Protein AF-A0A645HDS2-F1 (afdb_monomer)

InterPro domains:
  IPR027417 P-loop containing nucleoside triphosphate hydrolase [G3DSA:3.40.50.300] (1-59)
  IPR027417 P-loop containing nucleoside triphosphate hydrolase [SSF52540] (1-52)
  IPR050086 Methionine import ATP-binding protein MetN-like [PTHR43166] (1-50)

pLDDT: mean 85.88, std 17.41, range [39.0, 96.69]

Foldseek 3Di:
DDDDDPPLVVCLPPDQKDFDDDPRDGQDIDGSCCLQPPNDDPVSVVVNVVVVPDPDPDDDD

Organism: NCBI:txid1076179

Solvent-accessible surface area (backbone atoms only — not comparable to full-atom values): 4150 Å² total; per-residue (Å²): 140,87,85,89,78,90,54,60,73,58,51,54,75,72,44,80,61,42,76,43,70,54,97,95,36,81,76,48,74,42,42,36,66,45,55,75,77,58,50,82,49,71,66,57,48,56,53,54,55,70,68,70,77,59,92,66,90,78,77,91,133

Secondary structure (DSSP, 8-state):
-----S-HHHHHHH-S-EEEEETTEEEEEE-HHHHHHS--SHHHHHHHHH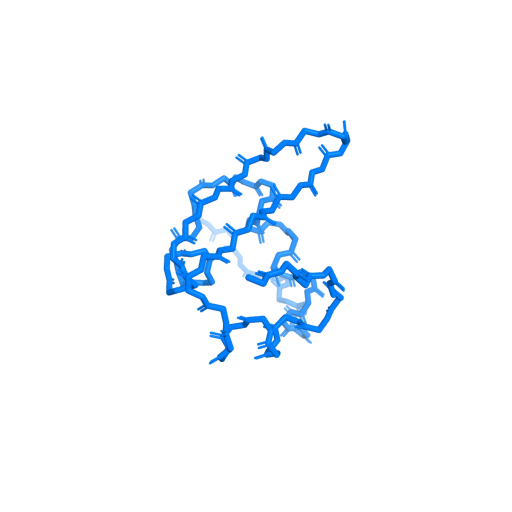HSS--------

Mean predicted aligned error: 6.22 Å
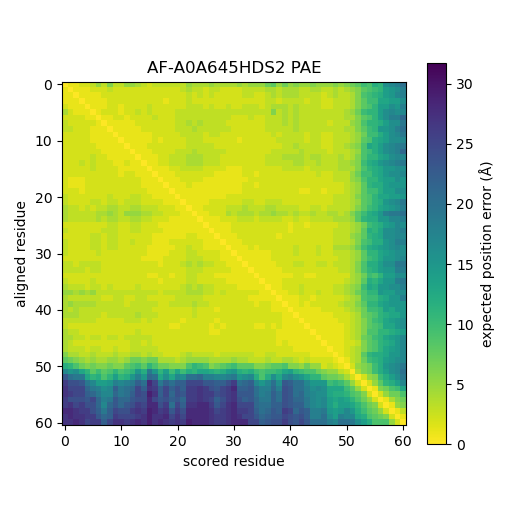
Sequence (61 aa):
MIIVTHELNFAKNVSNRIIFMDQGKIIEEGVPDTIFNTPQEERTKKFLKMFDGNLGYHNEN

Radius of gyration: 12.39 Å; Cα contacts (8 Å, |Δi|>4): 52; chains: 1; bounding box: 30×30×25 Å

Nearest PDB structures (foldseek):
  4u00-assembly1_A  TM=9.933E-01  e=2.669E-04  Thermus thermophilus HB8
  1b0u-assembly1_A-2  TM=8.778E-01  e=2.965E-03  Salmonella enterica subsp. enterica serovar Typhimurium
  8wdb-assembly1_D  TM=9.562E-01  e=1.5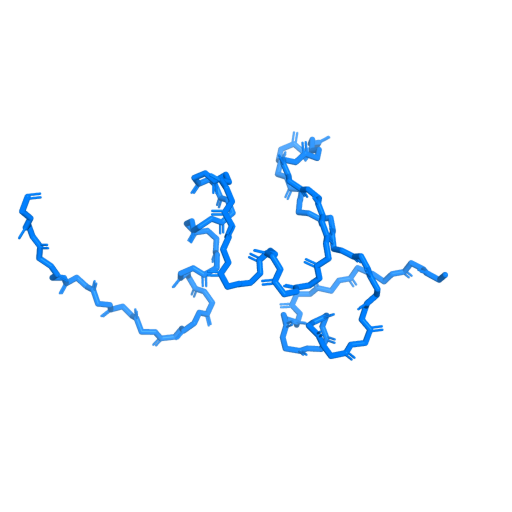12E-02  Mycobacterium tuberculosis H37Rv
  6cvl-assembly1_D  TM=9.391E-01  e=2.155E-02  Escherichia coli K-12
  4fwi-assembly1_B  TM=8.189E-01  e=1.023E-01  Caldanaerobacter subterraneus subsp. tengcongensis MB4

Structure (mmCIF, N/CA/C/O backbone):
data_AF-A0A645HDS2-F1
#
_entry.id   AF-A0A645HDS2-F1
#
loop_
_atom_site.group_PDB
_atom_site.id
_atom_site.type_symbol
_atom_site.label_atom_id
_atom_site.label_alt_id
_atom_site.label_comp_id
_atom_site.label_asym_id
_atom_site.label_e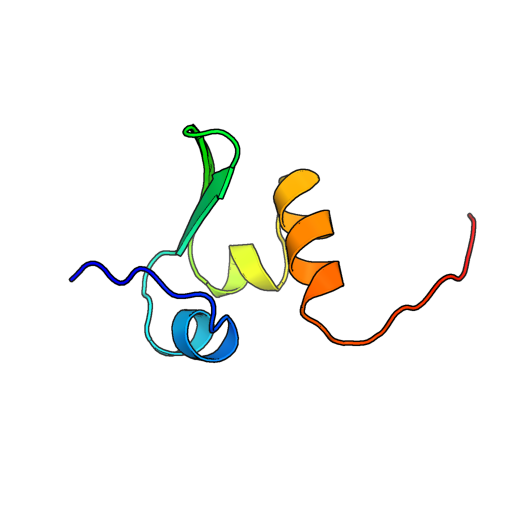ntity_id
_atom_site.label_seq_id
_atom_site.pdbx_PDB_ins_code
_atom_site.Cartn_x
_atom_site.Cartn_y
_atom_site.Cartn_z
_atom_site.occupancy
_atom_site.B_iso_or_equiv
_atom_site.auth_seq_id
_atom_site.auth_comp_id
_atom_site.auth_asym_id
_atom_site.auth_atom_id
_atom_site.pdbx_PDB_model_num
ATOM 1 N N . MET A 1 1 ? -11.482 -8.064 -11.384 1.00 92.31 1 MET A N 1
ATOM 2 C CA . MET A 1 1 ? -11.026 -8.957 -10.296 1.00 92.31 1 MET A CA 1
ATOM 3 C C . MET A 1 1 ? -10.799 -8.104 -9.062 1.00 92.31 1 MET A C 1
ATOM 5 O O . MET A 1 1 ? -10.309 -6.994 -9.219 1.00 92.31 1 MET A O 1
ATOM 9 N N . ILE A 1 2 ? -11.183 -8.581 -7.881 1.00 94.56 2 ILE A N 1
ATOM 10 C CA . ILE A 1 2 ? -10.967 -7.873 -6.614 1.00 94.56 2 ILE A CA 1
ATOM 11 C C . ILE A 1 2 ? -10.053 -8.744 -5.764 1.00 94.56 2 ILE A C 1
ATOM 13 O O . ILE A 1 2 ? -10.279 -9.948 -5.663 1.00 94.56 2 ILE A O 1
ATOM 17 N N . ILE A 1 3 ? -9.022 -8.133 -5.191 1.00 95.81 3 ILE A N 1
ATOM 18 C CA . ILE A 1 3 ? -8.077 -8.793 -4.297 1.00 95.81 3 ILE A CA 1
ATOM 19 C C . ILE A 1 3 ? -7.997 -7.956 -3.027 1.00 95.81 3 ILE A C 1
ATOM 21 O O . ILE A 1 3 ? -7.818 -6.742 -3.099 1.00 95.81 3 ILE A O 1
ATOM 25 N N . VAL A 1 4 ? -8.114 -8.613 -1.876 1.00 95.81 4 VAL A N 1
ATOM 26 C CA . VAL A 1 4 ? -7.847 -8.020 -0.564 1.00 95.81 4 VAL A CA 1
ATOM 27 C C . VAL A 1 4 ? -6.583 -8.678 -0.036 1.00 95.81 4 VAL A C 1
ATOM 29 O O . VAL A 1 4 ? -6.513 -9.903 0.035 1.00 95.81 4 VAL A O 1
ATOM 32 N N . THR A 1 5 ? -5.561 -7.882 0.266 1.00 94.06 5 THR A N 1
ATOM 33 C CA . THR A 1 5 ? -4.258 -8.397 0.690 1.00 94.06 5 THR A CA 1
ATOM 34 C C . THR A 1 5 ? -3.544 -7.422 1.618 1.00 94.06 5 THR A C 1
ATOM 36 O O . THR A 1 5 ? -3.741 -6.211 1.524 1.00 94.06 5 THR A O 1
ATOM 39 N N . HIS A 1 6 ? -2.696 -7.966 2.489 1.00 91.75 6 HIS A N 1
ATOM 40 C CA . HIS A 1 6 ? -1.736 -7.207 3.294 1.00 91.75 6 HIS A CA 1
ATOM 41 C C . HIS A 1 6 ? -0.357 -7.104 2.616 1.00 91.75 6 HIS A C 1
ATOM 43 O O . HIS A 1 6 ? 0.503 -6.358 3.073 1.00 91.75 6 HIS A O 1
ATOM 49 N N . GLU A 1 7 ? -0.156 -7.806 1.497 1.00 91.94 7 GLU A N 1
ATOM 50 C CA . GLU A 1 7 ? 1.092 -7.807 0.733 1.00 91.94 7 GLU A CA 1
ATOM 51 C C . GLU A 1 7 ? 1.130 -6.634 -0.259 1.00 91.94 7 GLU A C 1
ATOM 53 O O . GLU A 1 7 ? 0.676 -6.733 -1.405 1.00 91.94 7 GLU A O 1
ATOM 58 N N . LEU A 1 8 ? 1.684 -5.498 0.172 1.00 90.31 8 LEU A N 1
ATOM 59 C CA . LEU A 1 8 ? 1.700 -4.260 -0.618 1.00 90.31 8 LEU A CA 1
ATOM 60 C C . LEU A 1 8 ? 2.518 -4.362 -1.909 1.00 90.31 8 LEU A C 1
ATOM 62 O O . LEU A 1 8 ? 2.091 -3.852 -2.943 1.00 90.31 8 LEU A O 1
ATOM 66 N N . ASN A 1 9 ? 3.644 -5.079 -1.888 1.00 90.25 9 ASN A N 1
ATOM 67 C CA . ASN A 1 9 ? 4.450 -5.311 -3.090 1.00 90.25 9 ASN A CA 1
ATOM 68 C C . ASN A 1 9 ? 3.690 -6.125 -4.143 1.00 90.25 9 ASN A C 1
ATOM 70 O O . ASN A 1 9 ? 3.820 -5.872 -5.340 1.00 90.25 9 ASN A O 1
ATOM 74 N N . PHE A 1 10 ? 2.855 -7.073 -3.720 1.00 93.00 10 PHE A N 1
ATOM 75 C CA . PHE A 1 10 ? 1.988 -7.798 -4.642 1.00 93.00 10 PHE A CA 1
ATOM 76 C C . PHE A 1 10 ? 0.921 -6.866 -5.234 1.00 93.00 10 PHE A C 1
ATOM 78 O O . PHE A 1 10 ? 0.754 -6.808 -6.454 1.00 93.00 10 PHE A O 1
ATOM 85 N N . ALA A 1 11 ? 0.250 -6.083 -4.383 1.00 93.12 11 ALA A N 1
ATOM 86 C CA . ALA A 1 11 ? -0.762 -5.126 -4.823 1.00 93.12 11 ALA A CA 1
ATOM 87 C C . ALA A 1 11 ? -0.191 -4.109 -5.826 1.00 93.12 11 ALA A C 1
ATOM 89 O O . ALA A 1 11 ? -0.819 -3.850 -6.853 1.00 93.12 11 ALA A O 1
ATOM 90 N N . LYS A 1 12 ? 1.023 -3.599 -5.586 1.00 91.62 12 LYS A N 1
ATOM 91 C CA . LYS A 1 12 ? 1.722 -2.656 -6.473 1.00 91.62 12 LYS A CA 1
ATOM 92 C C . LYS A 1 12 ? 1.942 -3.199 -7.883 1.00 91.62 12 LYS A C 1
ATOM 94 O O . LYS A 1 12 ? 1.784 -2.454 -8.842 1.00 91.62 12 LYS A O 1
ATOM 99 N N . ASN A 1 13 ? 2.296 -4.476 -8.006 1.00 94.06 13 ASN A N 1
ATOM 100 C CA . ASN A 1 13 ? 2.692 -5.069 -9.285 1.00 94.06 13 ASN A CA 1
ATOM 101 C C . ASN A 1 13 ? 1.516 -5.581 -10.126 1.00 94.06 13 ASN A C 1
ATOM 103 O O . ASN A 1 13 ? 1.624 -5.644 -11.347 1.00 94.06 13 ASN A O 1
ATOM 107 N N . VAL A 1 14 ? 0.413 -5.987 -9.490 1.00 95.31 14 VAL A N 1
ATOM 108 C CA . VAL A 1 14 ? -0.673 -6.711 -10.178 1.00 95.31 14 VAL A CA 1
ATOM 109 C C . VAL A 1 14 ? -1.934 -5.863 -10.359 1.00 95.31 14 VAL A C 1
ATOM 111 O O . VAL A 1 14 ? -2.749 -6.150 -11.235 1.00 95.31 14 VAL A O 1
ATOM 114 N N . SER A 1 15 ? -2.136 -4.825 -9.545 1.00 95.44 15 SER A N 1
ATOM 115 C CA . SER A 1 15 ? -3.379 -4.051 -9.583 1.00 95.44 15 SER A CA 1
ATOM 116 C C . SER A 1 15 ? -3.354 -2.931 -10.628 1.00 95.44 15 SER A C 1
ATOM 118 O O . SER A 1 15 ? -2.332 -2.308 -10.885 1.00 95.44 15 SER A O 1
ATOM 120 N N . ASN A 1 16 ? -4.514 -2.641 -11.223 1.00 96.69 16 ASN A N 1
ATOM 121 C CA . ASN A 1 16 ? -4.711 -1.433 -12.038 1.00 96.69 16 ASN A CA 1
ATOM 122 C C . ASN A 1 16 ? -5.221 -0.250 -11.202 1.00 96.69 16 ASN A C 1
ATOM 124 O O . ASN A 1 16 ? -5.098 0.903 -11.607 1.00 96.69 16 ASN A O 1
ATOM 128 N N . ARG A 1 17 ? -5.831 -0.550 -10.052 1.00 96.06 17 ARG A N 1
ATOM 129 C CA . ARG A 1 17 ? -6.396 0.400 -9.094 1.00 96.06 17 ARG A CA 1
ATOM 130 C C . ARG A 1 17 ? -6.186 -0.136 -7.688 1.00 96.06 17 ARG A C 1
ATOM 132 O O . ARG A 1 17 ? -6.348 -1.335 -7.460 1.00 96.06 17 ARG A O 1
ATOM 139 N N . ILE A 1 18 ? -5.895 0.764 -6.764 1.00 96.44 18 ILE A N 1
ATOM 140 C CA . ILE A 1 18 ? -5.765 0.494 -5.338 1.00 96.44 18 ILE A CA 1
ATOM 141 C C . ILE A 1 18 ? -6.812 1.304 -4.598 1.00 96.44 18 ILE A C 1
ATOM 143 O O . ILE A 1 18 ? -7.068 2.458 -4.933 1.00 96.44 18 ILE A O 1
ATOM 147 N N . ILE A 1 19 ? -7.412 0.665 -3.600 1.00 96.25 19 ILE A N 1
ATOM 148 C CA . ILE A 1 19 ? -8.355 1.278 -2.677 1.00 96.25 19 ILE A CA 1
ATOM 149 C C . ILE A 1 19 ? -7.789 1.055 -1.281 1.00 96.25 19 ILE A C 1
ATOM 151 O O . ILE A 1 19 ? -7.644 -0.086 -0.838 1.00 96.25 19 ILE A O 1
ATOM 155 N N . PHE A 1 20 ? -7.453 2.144 -0.605 1.00 95.38 20 PHE A N 1
ATOM 156 C CA . PHE A 1 20 ? -7.066 2.137 0.792 1.00 95.38 20 PHE A CA 1
ATOM 157 C C . PHE A 1 20 ? -8.292 2.433 1.655 1.00 95.38 20 PHE A C 1
ATOM 159 O O . PHE A 1 20 ? -9.006 3.419 1.452 1.00 95.38 20 PHE A O 1
ATOM 166 N N . MET A 1 21 ? -8.545 1.552 2.620 1.00 94.69 21 MET A N 1
ATOM 167 C CA . MET A 1 21 ? -9.691 1.642 3.515 1.00 94.69 21 MET A CA 1
ATOM 168 C C . MET A 1 21 ? -9.236 1.701 4.969 1.00 94.69 21 MET A C 1
ATOM 170 O O . MET A 1 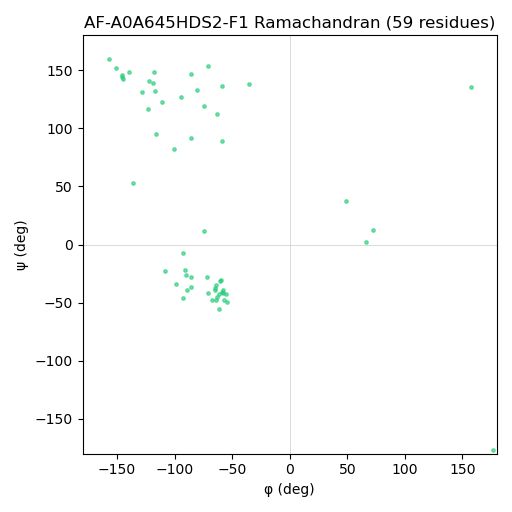21 ? -8.331 0.975 5.373 1.00 94.69 21 MET A O 1
ATOM 174 N N . ASP A 1 22 ? -9.915 2.521 5.766 1.00 92.81 22 ASP A N 1
ATOM 175 C CA . ASP A 1 22 ? -9.760 2.578 7.217 1.00 92.81 22 ASP A CA 1
ATOM 176 C C . ASP A 1 22 ? -11.109 2.889 7.871 1.00 92.81 22 ASP A C 1
ATOM 178 O O . ASP A 1 22 ? -11.937 3.605 7.308 1.00 92.81 22 ASP A O 1
ATOM 182 N N . GLN A 1 23 ? -11.350 2.32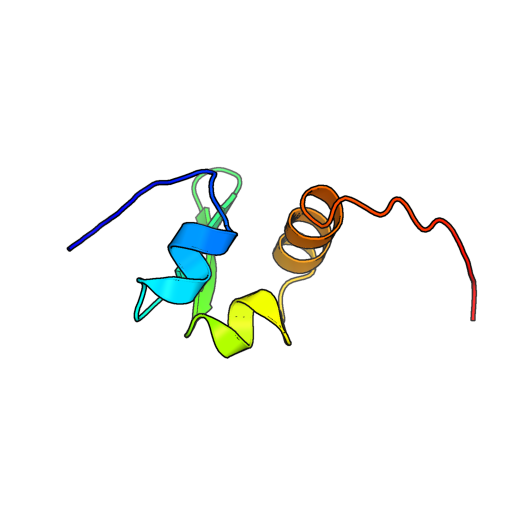5 9.056 1.00 94.00 23 GLN A N 1
ATOM 183 C CA . GLN A 1 23 ? -12.594 2.501 9.821 1.00 94.00 23 GLN A CA 1
ATOM 184 C C . GLN A 1 23 ? -13.880 2.285 8.994 1.00 94.00 23 GLN A C 1
ATOM 186 O O . GLN A 1 23 ? -14.875 2.991 9.157 1.00 94.00 23 GLN A O 1
ATOM 191 N N . GLY A 1 24 ? -13.858 1.314 8.075 1.00 94.94 24 GLY A N 1
ATOM 192 C CA . GLY A 1 24 ? -14.998 1.001 7.208 1.00 94.94 24 GLY A CA 1
ATOM 193 C C . GLY A 1 24 ? -15.280 2.039 6.115 1.00 94.94 24 GLY A C 1
ATOM 194 O O . GLY A 1 24 ? -16.338 1.983 5.492 1.00 94.94 24 GLY A O 1
ATOM 195 N N . LYS A 1 25 ? -14.361 2.977 5.864 1.00 95.69 25 LYS A N 1
ATOM 196 C CA . LYS A 1 25 ? -14.462 3.986 4.804 1.00 95.69 25 LYS A CA 1
ATOM 197 C C . LYS A 1 25 ? -13.327 3.831 3.804 1.00 95.69 25 LYS A C 1
ATOM 199 O O . LYS A 1 25 ? -12.223 3.437 4.172 1.00 95.69 25 LYS A O 1
ATOM 204 N N . ILE A 1 26 ? -13.602 4.168 2.545 1.00 95.88 26 ILE A N 1
ATOM 205 C CA . ILE A 1 26 ? -12.552 4.389 1.549 1.00 95.88 26 ILE A CA 1
ATOM 206 C C . ILE A 1 26 ? -11.916 5.729 1.884 1.00 95.88 26 ILE A C 1
ATOM 208 O O . ILE A 1 26 ? -12.605 6.747 1.927 1.00 95.88 26 ILE A O 1
ATOM 212 N N . ILE A 1 27 ? -10.627 5.694 2.181 1.00 96.19 27 ILE A N 1
ATOM 213 C CA . ILE A 1 27 ? -9.855 6.883 2.522 1.00 96.19 27 ILE A CA 1
ATOM 214 C C . ILE A 1 27 ? -9.208 7.439 1.265 1.00 96.19 27 ILE A C 1
ATOM 216 O O . ILE A 1 27 ? -9.301 8.629 1.009 1.00 96.19 27 ILE A O 1
ATOM 220 N N . GLU A 1 28 ? -8.610 6.569 0.456 1.00 96.62 28 GLU A N 1
ATOM 221 C CA . GLU A 1 28 ? -7.942 6.974 -0.771 1.00 96.62 28 GLU A CA 1
ATOM 222 C C . GLU A 1 28 ? -8.101 5.893 -1.836 1.00 96.62 28 GLU A C 1
ATOM 224 O O . GLU A 1 28 ? -8.084 4.697 -1.536 1.00 96.62 28 GLU A O 1
ATOM 229 N N . GLU A 1 29 ? -8.245 6.303 -3.089 1.00 96.38 29 GLU A N 1
ATOM 230 C CA . GLU A 1 29 ? -8.216 5.398 -4.229 1.00 96.38 29 GLU A CA 1
ATOM 231 C C . GLU A 1 29 ? -7.451 6.012 -5.398 1.00 96.38 29 GLU A C 1
ATOM 233 O O . GLU A 1 29 ? -7.444 7.225 -5.594 1.00 96.38 29 GLU A O 1
ATOM 238 N N . GLY A 1 30 ? -6.794 5.171 -6.192 1.00 95.88 30 GLY A N 1
ATOM 239 C CA . GLY A 1 30 ? -5.984 5.649 -7.305 1.00 95.88 30 GLY A CA 1
ATOM 240 C C . GLY A 1 30 ? -5.257 4.537 -8.037 1.00 95.88 30 GLY A C 1
ATOM 241 O O . GLY A 1 30 ? -5.425 3.351 -7.744 1.00 95.88 30 GLY A O 1
ATOM 242 N N . VAL A 1 31 ? -4.442 4.918 -9.018 1.00 96.50 31 VAL A N 1
ATOM 243 C CA . VAL A 1 31 ? -3.508 3.980 -9.653 1.00 96.50 31 VAL A CA 1
ATOM 244 C C . VAL A 1 31 ? -2.373 3.638 -8.676 1.00 96.50 31 VAL A C 1
ATOM 246 O O . VAL A 1 31 ? -2.058 4.456 -7.807 1.00 96.50 31 VAL A O 1
ATOM 249 N N . PRO A 1 32 ? -1.737 2.458 -8.798 1.00 94.50 32 PRO A N 1
ATOM 250 C CA . PRO A 1 32 ? -0.715 2.023 -7.846 1.00 94.50 32 PRO A CA 1
ATOM 251 C C . PRO A 1 32 ? 0.424 3.027 -7.681 1.00 94.50 32 PRO A C 1
ATOM 253 O O . PRO A 1 32 ? 0.843 3.299 -6.562 1.00 94.50 32 PRO A O 1
ATOM 256 N N . ASP A 1 33 ? 0.893 3.605 -8.789 1.00 92.50 33 ASP A N 1
ATOM 257 C CA . ASP A 1 33 ? 1.984 4.580 -8.789 1.00 92.50 33 ASP A CA 1
ATOM 258 C C . ASP A 1 33 ? 1.675 5.790 -7.895 1.00 92.50 33 ASP A C 1
ATOM 260 O O . ASP A 1 33 ? 2.465 6.126 -7.017 1.00 92.50 33 ASP A O 1
ATOM 264 N N . THR A 1 34 ? 0.477 6.367 -8.027 1.00 93.88 34 THR A N 1
ATOM 265 C CA . THR A 1 34 ? 0.029 7.494 -7.201 1.00 93.88 34 THR A CA 1
ATOM 266 C C . THR A 1 34 ? -0.089 7.106 -5.734 1.00 93.88 34 THR A C 1
ATOM 268 O O . THR A 1 34 ? 0.441 7.803 -4.880 1.00 93.88 34 THR A O 1
ATOM 271 N N . ILE A 1 35 ? -0.724 5.973 -5.423 1.00 94.44 35 ILE A N 1
ATOM 272 C CA . ILE A 1 35 ? -0.939 5.570 -4.027 1.00 94.44 35 ILE A CA 1
ATOM 273 C C . ILE A 1 35 ? 0.384 5.276 -3.315 1.00 94.44 35 ILE A C 1
ATOM 275 O O . ILE A 1 35 ? 0.544 5.646 -2.158 1.00 94.44 35 ILE A O 1
ATOM 279 N N . PHE A 1 36 ? 1.345 4.638 -3.985 1.00 91.12 36 PHE A N 1
ATOM 280 C CA . PHE A 1 36 ? 2.611 4.265 -3.353 1.00 91.12 36 PHE A CA 1
ATOM 281 C C . PHE A 1 36 ?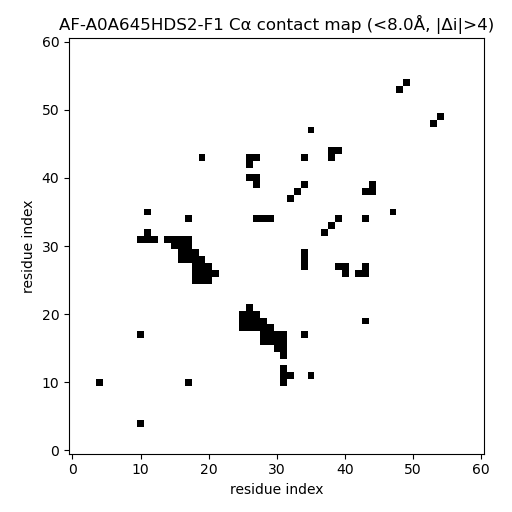 3.668 5.371 -3.368 1.00 91.12 36 PHE A C 1
ATOM 283 O O . PHE A 1 36 ? 4.419 5.478 -2.402 1.00 91.12 36 PHE A O 1
ATOM 290 N N . ASN A 1 37 ? 3.754 6.170 -4.435 1.00 90.62 37 ASN A N 1
ATOM 291 C CA . ASN A 1 37 ? 4.827 7.158 -4.595 1.00 90.62 37 ASN A CA 1
ATOM 292 C C . ASN A 1 37 ? 4.388 8.574 -4.204 1.00 90.62 37 ASN A C 1
ATOM 294 O O . ASN A 1 37 ? 5.196 9.346 -3.690 1.00 90.62 37 ASN A O 1
ATOM 298 N N . THR A 1 38 ? 3.123 8.931 -4.435 1.00 93.12 38 THR A N 1
ATOM 299 C CA . THR A 1 38 ? 2.577 10.270 -4.162 1.00 93.12 38 THR A CA 1
ATOM 300 C C . THR A 1 38 ? 1.200 10.224 -3.479 1.00 93.12 38 THR A C 1
ATOM 302 O O . THR A 1 38 ? 0.265 10.889 -3.942 1.00 93.12 38 THR A O 1
ATOM 305 N N . PRO A 1 39 ? 1.052 9.484 -2.355 1.00 94.12 39 PRO A N 1
ATOM 306 C CA . PRO A 1 39 ? -0.211 9.427 -1.621 1.00 94.12 39 PRO A CA 1
ATOM 307 C C . PRO A 1 39 ? -0.623 10.825 -1.163 1.00 94.12 39 PRO A C 1
ATOM 309 O O . PRO A 1 39 ? 0.203 11.596 -0.663 1.00 94.12 39 PRO A O 1
ATOM 312 N N . GLN A 1 40 ? -1.899 11.157 -1.310 1.00 93.69 40 GLN A N 1
ATOM 313 C CA . GLN A 1 40 ? -2.445 12.453 -0.918 1.00 93.69 40 GLN A CA 1
ATOM 314 C C . GLN A 1 40 ? -2.916 12.436 0.534 1.00 93.69 40 GLN A C 1
ATOM 316 O O . GLN A 1 40 ? -2.647 13.386 1.273 1.00 93.69 40 GLN A O 1
ATOM 321 N N . GLU A 1 41 ? -3.524 11.336 0.980 1.00 95.75 41 GLU A N 1
ATOM 322 C CA . GLU A 1 41 ? -4.101 11.252 2.317 1.00 95.75 41 GLU A CA 1
ATOM 323 C C . GLU A 1 41 ? -3.043 10.973 3.388 1.00 95.75 41 GLU A C 1
ATOM 325 O O . GLU A 1 41 ? -2.230 10.045 3.305 1.00 95.75 41 GLU A O 1
ATOM 330 N N . GLU A 1 42 ? -3.099 11.741 4.477 1.00 93.56 42 GLU A N 1
ATOM 331 C CA . GLU A 1 42 ? -2.183 11.590 5.614 1.00 93.56 42 GLU A CA 1
ATOM 332 C C . GLU A 1 42 ? -2.272 10.206 6.257 1.00 93.56 42 GLU A C 1
ATOM 334 O O . GLU A 1 42 ? -1.285 9.670 6.771 1.00 93.56 42 GLU A O 1
ATOM 339 N N . ARG A 1 43 ? -3.456 9.593 6.227 1.00 93.75 43 ARG A N 1
ATOM 340 C CA . ARG A 1 43 ? -3.650 8.251 6.770 1.00 93.75 43 ARG A CA 1
ATOM 341 C C . ARG A 1 43 ? -2.969 7.189 5.908 1.00 93.75 43 ARG A C 1
ATOM 343 O O . ARG A 1 43 ? -2.307 6.321 6.477 1.00 93.75 43 ARG A O 1
ATOM 350 N N . THR A 1 44 ? -3.056 7.301 4.583 1.00 93.75 44 THR A N 1
ATOM 351 C CA . THR A 1 44 ? -2.353 6.424 3.634 1.00 93.75 44 THR A CA 1
ATOM 352 C C . THR A 1 44 ? -0.842 6.569 3.784 1.00 93.75 44 THR A C 1
ATOM 354 O O . THR A 1 44 ? -0.147 5.567 3.936 1.00 93.75 44 THR A O 1
ATOM 357 N N . LYS A 1 45 ? -0.321 7.804 3.876 1.00 93.00 45 LYS A N 1
ATOM 358 C CA . LYS A 1 45 ? 1.108 8.072 4.146 1.00 93.00 45 LYS A CA 1
ATOM 359 C C . LYS A 1 45 ? 1.589 7.383 5.418 1.00 93.00 45 LYS A C 1
ATOM 361 O O . LYS A 1 45 ? 2.623 6.721 5.414 1.00 93.00 45 LYS A O 1
ATOM 366 N N . LYS A 1 46 ? 0.847 7.543 6.520 1.00 92.19 46 LYS A N 1
ATOM 367 C CA . LYS A 1 46 ? 1.178 6.912 7.808 1.00 92.19 46 LYS A CA 1
ATOM 368 C C . LYS A 1 46 ? 1.173 5.394 7.703 1.00 92.19 46 LYS A C 1
ATOM 370 O O . LYS A 1 46 ? 2.076 4.766 8.239 1.00 92.19 46 LYS A O 1
ATOM 375 N N . PHE A 1 47 ? 0.181 4.830 7.017 1.00 90.75 47 PHE A N 1
ATOM 376 C CA . PHE A 1 47 ? 0.089 3.395 6.793 1.00 90.75 47 PHE A CA 1
ATOM 377 C C . PHE A 1 47 ? 1.303 2.891 6.008 1.00 90.75 47 PHE A C 1
ATOM 379 O O . PHE A 1 47 ? 2.040 2.068 6.531 1.00 90.75 47 PHE A O 1
ATOM 386 N N . LEU A 1 48 ? 1.594 3.444 4.827 1.00 90.19 48 LEU A N 1
ATOM 387 C CA . LEU A 1 48 ? 2.717 3.008 3.985 1.00 90.19 48 LEU A CA 1
ATOM 388 C C . LEU A 1 48 ? 4.075 3.093 4.699 1.00 90.19 48 LEU A C 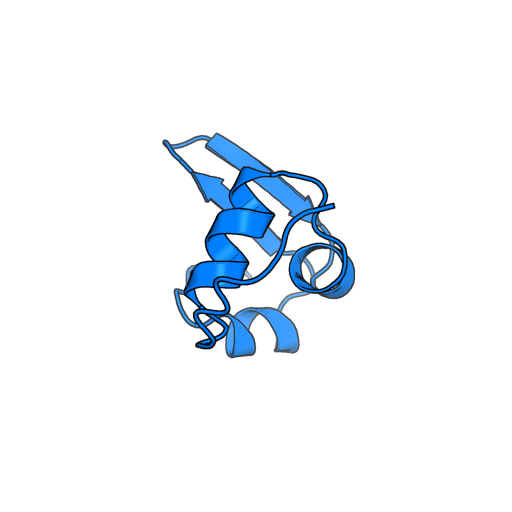1
ATOM 390 O O . LEU A 1 48 ? 4.874 2.165 4.599 1.00 90.19 48 LEU A O 1
ATOM 394 N N . LYS A 1 49 ? 4.299 4.142 5.501 1.00 89.00 49 LYS A N 1
ATOM 395 C CA . LYS A 1 49 ? 5.513 4.286 6.326 1.00 89.00 49 LYS A CA 1
ATOM 396 C C . LYS A 1 49 ? 5.708 3.153 7.338 1.00 89.00 49 LYS A C 1
ATOM 398 O O . LYS A 1 49 ? 6.844 2.837 7.665 1.00 89.00 49 LYS A O 1
ATOM 403 N N . MET A 1 50 ? 4.632 2.546 7.844 1.00 84.81 50 MET A N 1
ATOM 404 C CA . MET A 1 50 ? 4.735 1.410 8.771 1.00 84.81 50 MET A CA 1
ATOM 405 C C . MET A 1 50 ? 5.198 0.124 8.071 1.00 84.81 50 MET A C 1
ATOM 407 O O . MET A 1 50 ? 5.811 -0.719 8.719 1.00 84.81 50 MET A O 1
ATOM 411 N N . PHE A 1 51 ? 4.919 -0.031 6.772 1.00 74.69 51 PHE A N 1
ATOM 412 C CA . PHE A 1 51 ? 5.255 -1.243 6.012 1.00 74.69 51 PHE A CA 1
ATOM 413 C C . PHE A 1 51 ? 6.629 -1.194 5.353 1.00 74.69 51 PHE A C 1
ATOM 415 O O . PHE A 1 51 ? 7.228 -2.245 5.150 1.00 74.69 51 PHE A O 1
ATOM 422 N N . ASP A 1 52 ? 7.153 -0.006 5.050 1.00 68.44 52 ASP A N 1
ATOM 423 C CA . ASP A 1 52 ? 8.431 0.146 4.340 1.00 68.44 52 ASP A CA 1
ATOM 424 C C . ASP A 1 52 ? 9.674 -0.143 5.215 1.00 68.44 52 ASP A C 1
ATOM 426 O O . ASP A 1 52 ? 10.806 0.136 4.834 1.00 68.44 52 ASP A O 1
ATOM 430 N N . GLY A 1 53 ? 9.487 -0.713 6.412 1.00 55.16 53 GLY A N 1
ATOM 431 C CA . GLY A 1 53 ? 10.553 -1.357 7.187 1.00 55.16 53 GLY A CA 1
ATOM 432 C C . GLY A 1 53 ? 11.680 -0.456 7.708 1.00 55.16 53 GLY A C 1
ATOM 433 O O . GLY A 1 53 ? 12.569 -0.962 8.383 1.00 55.16 53 GLY A O 1
ATOM 434 N N . ASN A 1 54 ? 11.641 0.858 7.480 1.00 43.19 54 ASN A N 1
ATOM 435 C CA . ASN A 1 54 ? 12.580 1.817 8.055 1.00 43.19 54 ASN A CA 1
ATOM 436 C C . ASN A 1 54 ? 11.846 2.792 8.976 1.00 43.19 54 ASN A C 1
ATOM 438 O O . ASN A 1 54 ? 11.342 3.835 8.560 1.00 43.19 54 ASN A O 1
ATOM 442 N N . LEU A 1 55 ? 11.843 2.468 10.270 1.00 50.91 55 LEU A N 1
ATOM 443 C CA . LEU A 1 55 ? 11.718 3.464 11.329 1.00 50.91 55 LEU A CA 1
ATOM 444 C C . LEU A 1 55 ? 12.876 4.466 11.201 1.00 50.91 55 LEU A C 1
ATOM 446 O O . LEU A 1 55 ? 13.935 4.292 11.795 1.00 50.91 55 LEU A O 1
ATOM 450 N N . GLY A 1 56 ? 12.664 5.520 10.421 1.00 42.84 56 GLY A N 1
ATOM 451 C CA . GLY A 1 56 ? 13.445 6.747 10.464 1.00 42.84 56 GLY A CA 1
ATOM 452 C C . GLY A 1 56 ? 12.683 7.804 11.251 1.00 42.84 56 GLY A C 1
ATOM 453 O O . GLY A 1 56 ? 12.017 8.655 10.668 1.00 42.84 56 GLY A O 1
ATOM 454 N N . TYR A 1 57 ? 12.774 7.760 12.581 1.00 47.19 57 TYR A N 1
ATOM 455 C CA . TYR A 1 57 ? 12.760 9.006 13.342 1.00 47.19 57 TYR A CA 1
ATOM 456 C C . TYR A 1 57 ? 14.010 9.792 12.924 1.00 47.19 57 TYR A C 1
ATOM 458 O O . TYR A 1 57 ? 15.109 9.309 13.160 1.00 47.19 57 TYR A O 1
ATOM 466 N N . HIS A 1 58 ? 13.809 10.920 12.235 1.00 45.50 58 HIS A N 1
ATOM 467 C CA . HIS A 1 58 ? 14.657 12.120 12.068 1.00 45.50 58 HIS A CA 1
ATOM 468 C C . HIS A 1 58 ? 14.202 12.809 10.764 1.00 45.50 58 HIS A C 1
ATOM 470 O O . HIS A 1 58 ? 14.003 12.143 9.758 1.00 45.50 58 HIS A O 1
ATOM 476 N N . ASN A 1 59 ? 14.017 14.117 10.658 1.00 40.34 59 ASN A N 1
ATOM 477 C CA . ASN A 1 59 ? 14.192 15.211 11.594 1.00 40.34 59 ASN A CA 1
ATOM 478 C C . ASN A 1 59 ? 13.304 16.368 11.118 1.00 40.34 59 ASN A C 1
ATOM 480 O O . ASN A 1 59 ? 12.917 16.444 9.953 1.00 40.34 59 ASN A O 1
ATOM 484 N N . GLU A 1 60 ? 13.028 17.239 12.069 1.00 47.16 60 GLU A N 1
ATOM 485 C CA . GLU A 1 60 ? 12.499 18.591 11.958 1.00 47.16 60 GLU A CA 1
ATOM 486 C C . GLU A 1 60 ? 13.004 19.353 10.720 1.00 47.16 60 GLU A C 1
ATOM 488 O O . GLU A 1 60 ? 14.191 19.311 10.390 1.00 47.16 60 GLU A O 1
ATOM 493 N N . ASN A 1 61 ? 12.080 20.066 10.075 1.00 39.00 61 ASN A N 1
ATOM 494 C CA . ASN A 1 61 ? 12.207 21.488 9.750 1.00 39.00 61 ASN A CA 1
ATOM 495 C C . ASN A 1 61 ? 10.809 22.107 9.800 1.00 39.00 61 ASN A C 1
ATOM 497 O O . ASN A 1 61 ? 9.911 21.556 9.122 1.00 3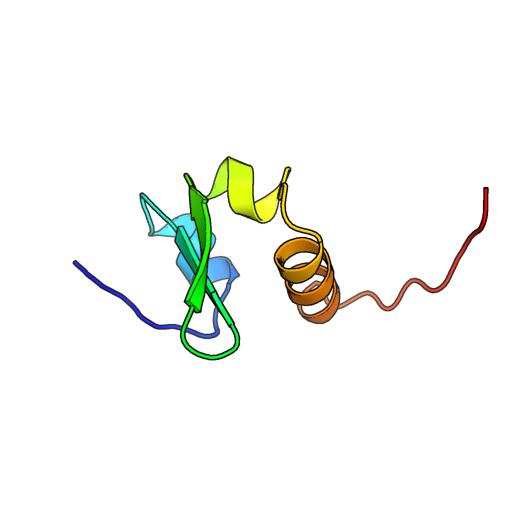9.00 61 ASN A O 1
#